Protein AF-A0A6J1PDB1-F1 (afdb_monomer_lite)

InterPro domains:
  IPR037191 VPS9 domain superfamily [G3DSA:1.20.1050.80] (42-110)
  IPR037191 VPS9 domain superfamily [SSF109993] (5-105)
  IPR045046 Vacuolar protein sorting-associated protein 9-like [PTHR23101] (10-105)

Foldseek 3Di:
DCPDPVCVPPDPVRVVVVVVVVQVVVLVPCLCVPPPDDPCNCPVVVVVVVVVVVVVVCVVPDDPPDPVVVDDPVPNVCPPVVVLVVLQVCLVVDRGPVSSVPSVPPDPPPCPPVCVVVVPPPPPPPDDDDDDDDDDDDDDD

Radius of gyration: 22.91 Å; chains: 1; bounding box: 47×56×61 Å

Sequence (141 aa):
MDNDPIWQSASANQLDLARVVVERTVMARVYHNALYLNLNEDGDVYRDQLFHGHINKLAKVVTSNHRDLRISKVYHYECPWSWAQAELAVISAYKTPRDKLQCVLLRDYHHESLFHGFGKRHTCCRQSDSRAGLQVCHNQD

Secondary structure (DSSP, 8-state):
-TT-GGGTT--HHHHHHHHHHHHHHHHHHHHHHHHTSSSSHHHHHHHHHHHHHHHHHHHTT--TT-GGG---GGGGGGTT-HHHHHHHHTTTT--SHHHHHHHHS--TTSTHHHHHHH-TT-GGG-S---S----------

Structure (mmCIF, N/CA/C/O backbone):
data_AF-A0A6J1PDB1-F1
#
_entry.id   AF-A0A6J1PDB1-F1
#
loop_
_atom_site.group_PDB
_atom_site.id
_atom_site.type_symbol
_atom_site.label_atom_id
_atom_site.label_alt_id
_atom_site.label_comp_id
_atom_site.label_asym_id
_atom_site.label_entity_id
_atom_site.label_seq_id
_atom_site.pdbx_PDB_ins_code
_atom_site.Cartn_x
_atom_site.Cartn_y
_atom_site.Cartn_z
_atom_site.occupancy
_atom_site.B_iso_or_equiv
_atom_site.auth_seq_id
_atom_site.auth_comp_id
_atom_site.auth_asym_id
_atom_site.auth_atom_id
_atom_site.pdbx_PDB_model_num
ATOM 1 N N . MET A 1 1 ? 8.416 -2.178 -23.622 1.00 64.88 1 MET A N 1
ATOM 2 C CA . MET A 1 1 ? 8.682 -3.630 -23.592 1.00 64.88 1 MET A CA 1
ATOM 3 C C . MET A 1 1 ? 7.979 -4.307 -24.756 1.00 64.88 1 MET A C 1
ATOM 5 O O . MET A 1 1 ? 8.664 -4.944 -25.529 1.00 64.88 1 MET A O 1
ATOM 9 N N . ASP A 1 2 ? 6.684 -4.069 -24.981 1.00 68.81 2 ASP A N 1
ATOM 10 C CA . ASP A 1 2 ? 5.915 -4.800 -26.011 1.00 68.81 2 ASP A CA 1
ATOM 11 C C . ASP A 1 2 ? 6.269 -4.449 -27.478 1.00 68.81 2 ASP A C 1
ATOM 13 O O . ASP A 1 2 ? 6.042 -5.248 -28.379 1.00 68.81 2 ASP A O 1
ATOM 17 N N . ASN A 1 3 ? 6.888 -3.286 -27.721 1.00 76.75 3 ASN A N 1
ATOM 18 C CA . ASN A 1 3 ? 7.335 -2.846 -29.055 1.00 76.75 3 ASN A CA 1
ATOM 19 C C . ASN A 1 3 ? 8.836 -3.073 -29.319 1.00 76.75 3 ASN A C 1
ATOM 21 O O . ASN A 1 3 ? 9.336 -2.689 -30.372 1.00 76.75 3 ASN A O 1
ATOM 25 N N . ASP A 1 4 ? 9.576 -3.631 -28.359 1.00 82.25 4 ASP A N 1
ATOM 26 C CA . ASP A 1 4 ? 11.029 -3.790 -28.467 1.00 82.25 4 ASP A CA 1
ATOM 27 C C . ASP A 1 4 ? 11.362 -5.192 -29.015 1.00 82.25 4 ASP A C 1
ATOM 29 O O . ASP A 1 4 ? 10.904 -6.182 -28.433 1.00 82.25 4 ASP A O 1
ATOM 33 N N . PRO A 1 5 ? 12.143 -5.309 -30.110 1.00 84.56 5 PRO A N 1
ATOM 34 C CA . PRO A 1 5 ? 12.514 -6.592 -30.708 1.00 84.56 5 PRO A CA 1
ATOM 35 C C . PRO A 1 5 ? 13.162 -7.577 -29.727 1.00 84.56 5 PRO A C 1
ATOM 37 O O . PRO A 1 5 ? 12.985 -8.784 -29.873 1.00 84.56 5 PRO A O 1
ATOM 40 N N . ILE A 1 6 ? 13.876 -7.079 -28.711 1.00 85.50 6 ILE A N 1
ATOM 41 C CA . ILE A 1 6 ? 14.582 -7.900 -27.714 1.00 85.50 6 ILE A CA 1
ATOM 42 C C . ILE A 1 6 ? 13.593 -8.664 -26.818 1.00 85.50 6 ILE A C 1
ATOM 44 O O . ILE A 1 6 ? 13.902 -9.748 -26.327 1.00 85.50 6 ILE A O 1
ATOM 48 N N . TRP A 1 7 ? 12.387 -8.126 -26.622 1.00 84.00 7 TRP A N 1
ATOM 49 C CA . TRP A 1 7 ? 11.387 -8.674 -25.703 1.00 84.00 7 TRP A CA 1
ATOM 50 C C . TRP A 1 7 ? 10.301 -9.510 -26.397 1.00 84.00 7 TRP A C 1
ATOM 52 O O . TRP A 1 7 ? 9.476 -10.105 -25.709 1.00 84.00 7 TRP A O 1
ATOM 62 N N . GLN A 1 8 ? 10.321 -9.620 -27.732 1.00 82.62 8 GLN A N 1
ATOM 63 C CA . GLN A 1 8 ? 9.312 -10.363 -28.511 1.00 82.62 8 GLN A CA 1
ATOM 64 C C . GLN A 1 8 ? 9.293 -11.871 -28.221 1.00 82.62 8 GLN A C 1
ATOM 66 O O . GLN A 1 8 ? 8.259 -12.517 -28.365 1.00 82.62 8 GLN A O 1
ATOM 71 N N . SER A 1 9 ? 10.421 -12.447 -27.797 1.00 85.69 9 SER A N 1
ATOM 72 C CA . SER A 1 9 ? 10.525 -13.869 -27.443 1.00 85.69 9 SER A CA 1
ATOM 73 C C . SER A 1 9 ? 10.352 -14.143 -25.946 1.00 85.69 9 SER A C 1
ATOM 75 O O . SER A 1 9 ? 10.501 -15.287 -25.515 1.00 85.69 9 SER A O 1
ATOM 77 N N . ALA A 1 10 ? 10.103 -13.116 -25.129 1.00 86.44 10 ALA A N 1
ATOM 78 C CA . ALA A 1 10 ? 9.968 -13.277 -23.689 1.00 86.44 10 ALA A CA 1
ATOM 79 C C . ALA A 1 10 ? 8.571 -13.801 -23.325 1.00 86.44 10 ALA A C 1
ATOM 81 O O . ALA A 1 10 ? 7.551 -13.318 -23.813 1.00 86.44 10 ALA A O 1
ATOM 82 N N . SER A 1 11 ? 8.514 -14.774 -22.417 1.00 90.19 11 SER A N 1
ATOM 83 C CA . SER A 1 11 ? 7.247 -15.247 -21.853 1.00 90.19 11 SER A CA 1
ATOM 84 C C . SER A 1 11 ? 6.589 -14.184 -20.967 1.00 90.19 11 SER A C 1
ATOM 86 O O . SER A 1 11 ? 7.260 -13.318 -20.399 1.00 90.19 11 SER A O 1
ATOM 88 N N . ALA A 1 12 ? 5.274 -14.298 -20.760 1.00 89.31 12 ALA A N 1
ATOM 89 C CA . ALA A 1 12 ? 4.527 -13.403 -19.870 1.00 89.31 12 ALA A CA 1
ATOM 90 C C . ALA A 1 12 ? 5.124 -13.336 -18.449 1.00 89.31 12 ALA A C 1
ATOM 92 O O . ALA A 1 12 ? 5.221 -12.257 -17.868 1.00 89.31 12 ALA A O 1
ATOM 93 N N . ASN A 1 13 ? 5.606 -14.468 -17.923 1.00 89.88 13 ASN A N 1
ATOM 94 C CA . ASN A 1 13 ? 6.259 -14.525 -16.612 1.00 89.88 13 ASN A CA 1
ATOM 95 C C . ASN A 1 13 ? 7.585 -13.751 -16.598 1.00 89.88 13 ASN A C 1
ATOM 97 O O . ASN A 1 13 ? 7.873 -13.034 -15.644 1.00 89.88 13 ASN A O 1
ATOM 101 N N . GLN A 1 14 ? 8.390 -13.860 -17.659 1.00 89.06 14 GLN A N 1
ATOM 102 C CA . GLN A 1 14 ? 9.640 -13.104 -17.779 1.00 89.06 14 GLN A CA 1
ATOM 103 C C . GLN A 1 14 ? 9.382 -11.599 -17.903 1.00 89.06 14 GLN A C 1
ATOM 105 O O . GLN A 1 14 ? 10.130 -10.808 -17.331 1.00 89.06 14 GLN A O 1
ATOM 110 N N . LEU A 1 15 ? 8.312 -11.202 -18.595 1.00 90.62 15 LEU A N 1
ATOM 111 C CA . LEU A 1 15 ? 7.902 -9.802 -18.699 1.00 90.62 15 LEU A CA 1
ATOM 112 C C . LEU A 1 15 ? 7.422 -9.238 -17.355 1.00 90.62 15 LEU A C 1
ATOM 114 O O . LEU A 1 15 ? 7.788 -8.112 -17.017 1.00 90.62 15 LEU A O 1
ATOM 118 N N . ASP A 1 16 ? 6.653 -9.992 -16.562 1.00 90.56 16 ASP A N 1
ATOM 119 C CA . ASP A 1 16 ? 6.254 -9.542 -15.218 1.00 90.56 16 ASP A CA 1
ATOM 120 C C . ASP A 1 16 ? 7.468 -9.428 -14.285 1.00 90.56 16 ASP A C 1
ATOM 122 O O . ASP A 1 16 ? 7.647 -8.394 -13.640 1.00 90.56 16 ASP A O 1
ATOM 126 N N . LEU A 1 17 ? 8.377 -10.412 -14.297 1.00 90.19 17 LEU A N 1
ATOM 127 C CA . LEU A 1 17 ? 9.634 -10.335 -13.543 1.00 90.19 17 LEU A CA 1
ATOM 128 C C . LEU A 1 17 ? 10.465 -9.111 -13.946 1.00 90.19 17 LEU A C 1
ATOM 130 O O . LEU A 1 17 ? 10.958 -8.389 -13.079 1.00 90.19 17 LEU A O 1
ATOM 134 N N . ALA A 1 18 ? 10.582 -8.834 -15.247 1.00 91.75 18 ALA A N 1
ATOM 135 C CA . ALA A 1 18 ? 11.285 -7.655 -15.739 1.00 91.75 18 ALA A CA 1
ATOM 136 C C . ALA A 1 18 ? 10.630 -6.357 -15.240 1.00 91.75 18 ALA A C 1
ATOM 138 O O . ALA A 1 18 ? 11.335 -5.456 -14.784 1.00 91.75 18 ALA A O 1
ATOM 139 N N . ARG A 1 19 ? 9.293 -6.265 -15.252 1.00 91.00 19 ARG A N 1
ATOM 140 C CA . ARG A 1 19 ? 8.562 -5.106 -14.710 1.00 91.00 19 ARG A CA 1
ATOM 141 C C . ARG A 1 19 ? 8.802 -4.934 -13.210 1.00 91.00 19 ARG A C 1
ATOM 143 O O . ARG A 1 19 ? 9.074 -3.816 -12.783 1.00 91.00 19 ARG A O 1
ATOM 150 N N . VAL A 1 20 ? 8.773 -6.017 -12.431 1.00 91.62 20 VAL A N 1
ATOM 151 C CA . VAL A 1 20 ? 9.058 -5.988 -10.983 1.00 91.62 20 VAL A CA 1
ATOM 152 C C . VAL A 1 20 ? 10.480 -5.502 -10.706 1.00 91.62 20 VAL A C 1
ATOM 154 O O . VAL A 1 20 ? 10.692 -4.683 -9.811 1.00 91.62 20 VAL A O 1
ATOM 157 N N . VAL A 1 21 ? 11.465 -5.975 -11.472 1.00 93.19 21 VAL A N 1
ATOM 158 C CA . VAL A 1 21 ? 12.862 -5.543 -11.321 1.00 93.19 21 VAL A CA 1
ATOM 159 C C . VAL A 1 21 ? 13.015 -4.067 -11.676 1.00 93.19 21 VAL A C 1
ATOM 161 O O . VAL A 1 21 ? 13.600 -3.322 -10.892 1.00 93.19 21 VAL A O 1
ATOM 164 N N . VAL A 1 22 ? 12.446 -3.622 -12.800 1.00 93.62 22 VAL A N 1
ATOM 165 C CA . VAL A 1 22 ? 12.474 -2.208 -13.204 1.00 93.62 22 VAL A CA 1
ATOM 166 C C . VAL A 1 22 ? 11.829 -1.327 -12.137 1.00 93.62 22 VAL A C 1
ATOM 168 O O . VAL A 1 22 ? 12.430 -0.334 -11.732 1.00 93.62 22 VAL A O 1
ATOM 171 N N . GLU A 1 23 ? 10.656 -1.709 -11.629 1.00 93.06 23 GLU A N 1
ATOM 172 C CA . GLU A 1 23 ? 9.974 -0.994 -10.547 1.00 93.06 23 GLU A CA 1
ATOM 173 C C . GLU A 1 23 ? 10.875 -0.882 -9.310 1.00 93.06 23 GLU A C 1
ATOM 175 O O . GLU A 1 23 ? 11.106 0.220 -8.817 1.00 93.06 23 GLU A O 1
ATOM 180 N N . ARG A 1 24 ? 11.460 -1.996 -8.850 1.00 93.38 24 ARG A N 1
ATOM 181 C CA . ARG A 1 24 ? 12.389 -2.019 -7.708 1.00 93.38 24 ARG A CA 1
ATOM 182 C C . ARG A 1 24 ? 13.594 -1.113 -7.923 1.00 93.38 24 ARG A C 1
ATOM 184 O O . ARG A 1 24 ? 13.954 -0.359 -7.023 1.00 93.38 24 ARG A O 1
ATOM 191 N N . THR A 1 25 ? 14.213 -1.168 -9.100 1.00 93.88 25 THR A N 1
ATOM 192 C CA . THR A 1 25 ? 15.399 -0.366 -9.419 1.00 93.88 25 THR A CA 1
ATOM 193 C C . THR A 1 25 ? 15.077 1.124 -9.497 1.00 93.88 25 THR A C 1
ATOM 195 O O . THR A 1 25 ? 15.831 1.934 -8.956 1.00 93.88 25 THR A O 1
ATOM 198 N N . VAL A 1 26 ? 13.965 1.497 -10.137 1.00 93.44 26 VAL A N 1
ATOM 199 C CA . VAL A 1 26 ? 13.528 2.895 -10.228 1.00 93.44 26 VAL A CA 1
ATOM 200 C C . VAL A 1 26 ? 13.174 3.412 -8.841 1.00 93.44 26 VAL A C 1
ATOM 202 O O . VAL A 1 26 ? 13.744 4.412 -8.403 1.00 93.44 26 VAL A O 1
ATOM 205 N N . MET A 1 27 ? 12.316 2.697 -8.110 1.00 91.56 27 MET A N 1
ATOM 206 C CA . MET A 1 27 ? 11.892 3.088 -6.766 1.00 91.56 27 MET A CA 1
ATOM 207 C C . MET A 1 27 ? 13.069 3.197 -5.805 1.00 91.56 27 MET A C 1
ATOM 209 O O . MET A 1 27 ? 13.132 4.167 -5.063 1.00 91.56 27 MET A O 1
ATOM 213 N N . ALA A 1 28 ? 14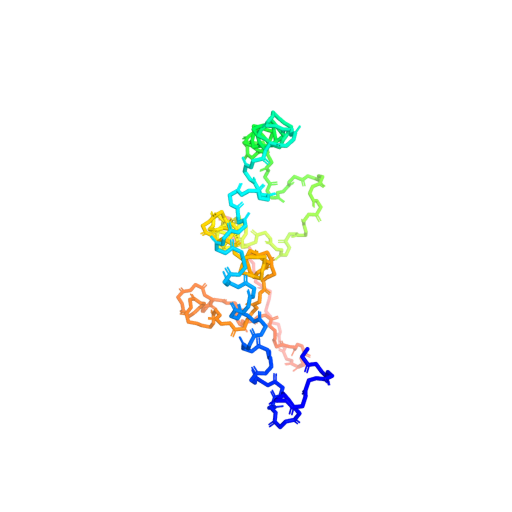.056 2.299 -5.857 1.00 88.00 28 ALA A N 1
ATOM 214 C CA . ALA A 1 28 ? 15.250 2.403 -5.015 1.00 88.00 28 ALA A CA 1
ATOM 215 C C . ALA A 1 28 ? 15.990 3.746 -5.164 1.00 88.00 28 ALA A C 1
ATOM 217 O O . ALA A 1 28 ? 16.602 4.206 -4.202 1.00 88.00 28 ALA A O 1
ATOM 218 N N . ARG A 1 29 ? 15.916 4.381 -6.341 1.00 89.88 29 ARG A N 1
ATOM 219 C CA . ARG A 1 29 ? 16.547 5.679 -6.618 1.00 89.88 29 ARG A CA 1
ATOM 220 C C . ARG A 1 29 ? 15.623 6.857 -6.333 1.00 89.88 29 ARG A C 1
ATOM 222 O O . ARG A 1 29 ? 16.080 7.860 -5.799 1.00 89.88 29 ARG A O 1
ATOM 229 N N . VAL A 1 30 ? 14.342 6.750 -6.691 1.00 89.12 30 VAL A N 1
ATOM 230 C CA . VAL A 1 30 ? 13.405 7.882 -6.596 1.00 89.12 30 VAL A CA 1
ATOM 231 C C . VAL A 1 30 ? 12.683 7.969 -5.259 1.00 89.12 30 VAL A C 1
ATOM 233 O O . VAL A 1 30 ? 12.125 9.017 -4.976 1.00 89.12 30 VAL A O 1
ATOM 236 N N . TYR A 1 31 ? 12.690 6.919 -4.427 1.00 85.19 31 TYR A N 1
ATOM 237 C CA . TYR A 1 31 ? 11.870 6.841 -3.210 1.00 85.19 31 TYR A CA 1
ATOM 238 C C . TYR A 1 31 ? 12.020 8.071 -2.315 1.00 85.19 31 TYR A C 1
ATOM 240 O O . TYR A 1 31 ? 11.028 8.684 -1.941 1.00 85.19 31 TYR A O 1
ATOM 248 N N . HIS A 1 32 ? 13.258 8.460 -2.008 1.00 79.75 32 HIS A N 1
ATOM 249 C CA . HIS A 1 32 ? 13.506 9.617 -1.153 1.00 79.75 32 HIS A CA 1
ATOM 250 C C . HIS A 1 32 ? 13.032 10.912 -1.821 1.00 79.75 32 HIS A C 1
ATOM 252 O O . HIS A 1 32 ? 12.377 11.726 -1.194 1.00 79.75 32 HIS A O 1
ATOM 258 N N . ASN A 1 33 ? 13.254 11.065 -3.123 1.00 78.56 33 ASN A N 1
ATOM 259 C CA . ASN A 1 33 ? 12.917 12.305 -3.816 1.00 78.56 33 ASN A CA 1
ATOM 260 C C . ASN A 1 33 ? 11.415 12.443 -4.104 1.00 78.56 33 ASN A C 1
ATOM 262 O O . ASN A 1 33 ? 10.896 13.547 -4.115 1.00 78.56 33 ASN A O 1
ATOM 266 N N . ALA A 1 34 ? 10.718 11.334 -4.349 1.00 77.50 34 ALA A N 1
ATOM 267 C CA . ALA A 1 34 ? 9.308 11.322 -4.729 1.00 77.50 34 ALA A CA 1
ATOM 268 C C . ALA A 1 34 ? 8.360 11.212 -3.528 1.00 77.50 34 ALA A C 1
ATOM 270 O O . ALA A 1 34 ? 7.220 11.653 -3.621 1.00 77.50 34 ALA A O 1
ATOM 271 N N . LEU A 1 35 ? 8.809 10.601 -2.426 1.00 75.12 35 LEU A N 1
ATOM 272 C CA . LEU A 1 35 ? 7.992 10.397 -1.224 1.00 75.12 35 LEU A CA 1
ATOM 273 C C . LEU A 1 35 ? 8.501 11.170 -0.004 1.00 75.12 35 LEU A C 1
ATOM 275 O O . LEU A 1 35 ? 7.800 11.207 0.999 1.00 75.12 35 LEU A O 1
ATOM 279 N N . TYR A 1 36 ? 9.708 11.744 -0.055 1.00 61.97 36 TYR A N 1
ATOM 280 C CA . TYR A 1 36 ? 10.324 12.405 1.100 1.00 61.97 36 TYR A CA 1
ATOM 281 C C . TYR A 1 36 ? 10.952 13.783 0.798 1.00 61.97 36 TYR A C 1
ATOM 283 O O . TYR A 1 36 ? 11.283 14.484 1.743 1.00 61.97 36 TYR A O 1
ATOM 291 N N . LEU A 1 37 ? 11.076 14.238 -0.462 1.00 53.66 37 LEU A N 1
ATOM 292 C CA . LEU A 1 37 ? 11.599 15.583 -0.773 1.00 53.66 37 LEU A CA 1
ATOM 293 C C . LEU A 1 37 ? 10.568 16.494 -1.467 1.00 53.66 37 LEU A C 1
ATOM 295 O O . LEU A 1 37 ? 10.340 16.432 -2.669 1.00 53.66 37 LEU A O 1
ATOM 299 N N . ASN A 1 38 ? 9.997 17.393 -0.669 1.00 50.62 38 ASN A N 1
ATOM 300 C CA . ASN A 1 38 ? 9.915 18.848 -0.862 1.00 50.62 38 ASN A CA 1
ATOM 301 C C . ASN A 1 38 ? 9.640 19.441 -2.248 1.00 50.62 38 ASN A C 1
ATOM 303 O O . ASN A 1 38 ? 10.518 20.009 -2.896 1.00 50.62 38 ASN A O 1
ATOM 307 N N . LEU A 1 39 ? 8.345 19.542 -2.550 1.00 51.72 39 LEU A N 1
ATOM 308 C CA . LEU A 1 39 ? 7.721 20.858 -2.765 1.00 51.72 39 LEU A CA 1
ATOM 309 C C . LEU A 1 39 ? 6.755 21.268 -1.625 1.00 51.72 39 LEU A C 1
ATOM 311 O O . LEU A 1 39 ? 6.371 22.428 -1.581 1.00 51.72 39 LEU A O 1
ATOM 315 N N . ASN A 1 40 ? 6.407 20.358 -0.694 1.00 55.66 40 ASN A N 1
ATOM 316 C CA . ASN A 1 40 ? 5.467 20.570 0.424 1.00 55.66 40 ASN A CA 1
ATOM 317 C C . ASN A 1 40 ? 5.883 19.766 1.686 1.00 55.66 40 ASN A C 1
ATOM 319 O O . ASN A 1 40 ? 5.108 18.927 2.144 1.00 55.66 40 ASN A O 1
ATOM 323 N N . GLU A 1 41 ? 7.097 19.973 2.217 1.00 56.78 41 GLU A N 1
ATOM 324 C CA . GLU A 1 41 ? 7.666 19.229 3.375 1.00 56.78 41 GLU A CA 1
ATOM 325 C C . GLU A 1 41 ? 6.686 19.049 4.539 1.00 56.78 41 GLU A C 1
ATOM 327 O O . GLU A 1 41 ? 6.597 17.988 5.153 1.00 56.78 41 GLU A O 1
ATOM 332 N N . ASP A 1 42 ? 5.890 20.082 4.793 1.00 66.19 42 ASP A N 1
ATOM 333 C CA . ASP A 1 42 ? 4.980 20.118 5.927 1.00 66.19 42 ASP A CA 1
ATOM 334 C C . ASP A 1 42 ? 3.673 19.364 5.665 1.00 66.19 42 ASP A C 1
ATOM 336 O O . ASP A 1 42 ? 3.033 18.891 6.599 1.00 66.19 42 ASP A O 1
ATOM 340 N N . GLY A 1 43 ? 3.246 19.235 4.407 1.00 77.50 43 GLY A N 1
ATOM 341 C CA . GLY A 1 43 ? 1.884 18.817 4.072 1.00 77.50 43 GLY A CA 1
ATOM 342 C C . GLY A 1 43 ? 1.600 17.350 4.383 1.00 77.50 43 GLY A C 1
ATOM 343 O O . GLY A 1 43 ? 0.609 17.033 5.045 1.00 77.50 43 GLY A O 1
ATOM 344 N N . ASP A 1 44 ? 2.460 16.450 3.910 1.00 82.56 44 ASP A N 1
ATOM 345 C CA . ASP A 1 44 ? 2.264 15.008 4.098 1.00 82.56 44 ASP A CA 1
ATOM 346 C C . ASP A 1 44 ? 2.666 14.568 5.505 1.00 82.56 44 ASP A C 1
ATOM 348 O O . ASP A 1 44 ? 1.920 13.834 6.150 1.00 82.56 44 ASP A O 1
ATOM 352 N N . VAL A 1 45 ? 3.756 15.120 6.047 1.00 83.81 45 VAL A N 1
ATOM 353 C CA . VAL A 1 45 ? 4.180 14.853 7.428 1.00 83.81 45 VAL A CA 1
ATOM 354 C C . VAL A 1 45 ? 3.110 15.298 8.429 1.00 83.81 45 VAL A C 1
ATOM 356 O O . VAL A 1 45 ? 2.741 14.527 9.317 1.00 83.81 45 VAL A O 1
ATOM 359 N N . TYR A 1 46 ? 2.563 16.511 8.287 1.00 87.69 46 TYR A N 1
ATOM 360 C CA . TYR A 1 46 ? 1.504 17.001 9.174 1.00 87.69 46 TYR A CA 1
ATOM 361 C C . TYR A 1 46 ? 0.225 16.171 9.051 1.00 87.69 46 TYR A C 1
ATOM 363 O O . TYR A 1 46 ? -0.409 15.841 10.056 1.00 87.69 46 TYR A O 1
ATOM 371 N N . ARG A 1 47 ? -0.149 15.796 7.823 1.00 87.75 47 ARG A N 1
ATOM 372 C CA . ARG A 1 47 ? -1.321 14.955 7.563 1.00 87.75 47 ARG A CA 1
ATOM 373 C C . ARG A 1 47 ? -1.188 13.590 8.227 1.00 87.75 47 ARG A C 1
ATOM 375 O O . ARG A 1 47 ? -2.132 13.161 8.890 1.00 87.75 47 ARG A O 1
ATOM 382 N N . ASP A 1 48 ? -0.031 12.949 8.101 1.00 89.50 48 ASP A N 1
ATOM 383 C CA . ASP A 1 48 ? 0.240 11.647 8.708 1.00 89.50 48 ASP A CA 1
ATOM 384 C C . ASP A 1 48 ? 0.219 11.730 10.237 1.00 89.50 48 ASP A C 1
ATOM 386 O O . ASP A 1 48 ? -0.392 10.887 10.895 1.00 89.50 48 ASP A O 1
ATOM 390 N N . GLN A 1 49 ? 0.803 12.782 10.819 1.00 91.56 49 GLN A N 1
ATOM 391 C CA . GLN A 1 49 ? 0.767 13.013 12.266 1.00 91.56 49 GLN A CA 1
ATOM 392 C C . GLN A 1 49 ? -0.658 13.245 12.784 1.00 91.56 49 GLN A C 1
ATOM 394 O O . GLN A 1 49 ? -1.060 12.646 13.788 1.00 91.56 49 GLN A O 1
ATOM 399 N N . LEU A 1 50 ? -1.441 14.085 12.099 1.00 95.06 50 LEU A N 1
ATOM 400 C CA . LEU A 1 50 ? -2.831 14.364 12.457 1.00 95.06 50 LEU A CA 1
ATOM 401 C C . LEU A 1 50 ? -3.684 13.097 12.357 1.00 95.06 50 LEU A C 1
ATOM 403 O O . LEU A 1 50 ? -4.423 12.768 13.289 1.00 95.06 50 LEU A O 1
ATOM 407 N N . PHE A 1 51 ? -3.551 12.364 11.251 1.00 93.81 51 PHE A N 1
ATOM 408 C CA . PHE A 1 51 ? -4.259 11.112 11.021 1.00 93.81 51 PHE A CA 1
ATOM 409 C C . PHE A 1 51 ? -3.900 10.066 12.080 1.00 93.81 51 PHE A C 1
ATOM 411 O O . PHE A 1 51 ? -4.794 9.509 12.718 1.00 93.81 51 PHE A O 1
ATOM 418 N N . HIS A 1 52 ? -2.608 9.860 12.348 1.00 93.75 52 HIS A N 1
ATOM 419 C CA . HIS A 1 52 ? -2.136 8.944 13.384 1.00 93.75 52 HIS A CA 1
ATOM 420 C C . HIS A 1 52 ? -2.689 9.321 14.768 1.00 93.75 52 HIS A C 1
ATOM 422 O O . HIS A 1 52 ? -3.196 8.469 15.501 1.00 93.75 52 HIS A O 1
ATOM 428 N N . GLY A 1 53 ? -2.677 10.612 15.110 1.00 96.25 53 GLY A N 1
ATOM 429 C CA . GLY A 1 53 ? -3.256 11.121 16.351 1.00 96.25 53 GLY A CA 1
ATOM 430 C C . GLY A 1 53 ? -4.765 10.876 16.460 1.00 96.25 53 GLY A C 1
ATOM 431 O O . GLY A 1 53 ? -5.250 10.486 17.525 1.00 96.25 53 GLY A O 1
ATOM 432 N N . HIS A 1 54 ? -5.517 11.073 15.375 1.00 96.44 54 HIS A N 1
ATOM 433 C CA . HIS A 1 54 ? -6.958 10.812 15.329 1.00 96.44 54 HIS A CA 1
ATOM 434 C C . HIS A 1 54 ? -7.282 9.323 15.474 1.00 96.44 54 HIS A C 1
ATOM 436 O O . HIS A 1 54 ? -8.113 8.964 16.310 1.00 96.44 54 HIS A O 1
ATOM 442 N N . ILE A 1 55 ? -6.592 8.455 14.731 1.00 93.81 55 ILE A N 1
ATOM 443 C CA . ILE A 1 55 ? -6.782 7.004 14.813 1.00 93.81 55 ILE A CA 1
ATOM 444 C C . ILE A 1 55 ? -6.448 6.486 16.216 1.00 93.81 55 ILE A C 1
ATOM 446 O O . ILE A 1 55 ? -7.235 5.729 16.775 1.00 93.81 55 ILE A O 1
ATOM 450 N N . ASN A 1 56 ? -5.369 6.956 16.849 1.00 93.81 56 ASN A N 1
ATOM 451 C CA . ASN A 1 56 ? -5.019 6.551 18.216 1.00 93.81 56 ASN A CA 1
ATOM 452 C C . ASN A 1 56 ? -6.059 6.973 19.264 1.00 93.81 56 ASN A C 1
ATOM 454 O O . ASN A 1 56 ? -6.259 6.273 20.257 1.00 93.81 56 ASN A O 1
ATOM 458 N N . LYS A 1 57 ? -6.717 8.125 19.080 1.00 94.88 57 LYS A N 1
ATOM 459 C CA . LYS A 1 57 ? -7.824 8.550 19.952 1.00 94.88 57 LYS A CA 1
ATOM 460 C C . LYS A 1 57 ? -9.051 7.664 19.740 1.00 94.88 57 LYS A C 1
ATOM 462 O O . LYS A 1 57 ? -9.635 7.210 20.720 1.00 94.88 57 LYS A O 1
ATOM 467 N N . LEU A 1 58 ? -9.400 7.382 18.483 1.00 92.19 58 LEU A N 1
ATOM 468 C CA . LEU A 1 58 ? -10.523 6.509 18.134 1.00 92.19 58 LEU A CA 1
ATOM 469 C C . LEU A 1 58 ? -10.307 5.072 18.615 1.00 92.19 58 LEU A C 1
ATOM 471 O O . LEU A 1 58 ? -11.224 4.493 19.184 1.00 92.19 58 LEU A O 1
ATOM 475 N N . ALA A 1 59 ? -9.098 4.524 18.489 1.00 89.38 59 ALA A N 1
ATOM 476 C CA . ALA A 1 59 ? -8.764 3.160 18.907 1.00 89.38 59 ALA A CA 1
ATOM 477 C C . ALA A 1 59 ? -9.019 2.890 20.404 1.00 89.38 59 ALA A C 1
ATOM 479 O O . ALA A 1 59 ? -9.215 1.744 20.794 1.00 89.38 59 ALA A O 1
ATOM 480 N N . LYS A 1 60 ? -9.051 3.932 21.249 1.00 89.25 60 LYS A N 1
ATOM 481 C CA . LYS A 1 60 ? -9.365 3.812 22.685 1.00 89.25 60 LYS A CA 1
ATOM 482 C C . LYS A 1 60 ? -10.864 3.705 22.981 1.00 89.25 60 LYS A C 1
ATOM 484 O O . LYS A 1 60 ? -11.229 3.264 24.064 1.00 89.25 60 LYS A O 1
ATOM 489 N N . VAL A 1 61 ? -11.719 4.155 22.062 1.00 88.44 61 VAL A N 1
ATOM 490 C CA . VAL A 1 61 ? -13.178 4.277 22.260 1.00 88.44 61 VAL A CA 1
ATOM 491 C C . VAL A 1 61 ? -13.947 3.304 21.366 1.00 88.44 61 VAL A C 1
ATOM 493 O O . VAL A 1 61 ? -14.994 2.782 21.747 1.00 88.44 61 VAL A O 1
ATOM 496 N N . VAL A 1 62 ? -13.429 3.050 20.167 1.00 87.62 62 VAL A N 1
ATOM 497 C CA . VAL A 1 62 ? -14.049 2.196 19.161 1.00 87.62 62 VAL A CA 1
ATOM 498 C C . VAL A 1 62 ? -13.814 0.730 19.519 1.00 87.62 62 VAL A C 1
ATOM 500 O O . VAL A 1 62 ? -12.693 0.232 19.489 1.00 87.62 62 VAL A O 1
ATOM 503 N N . THR A 1 63 ? -14.902 0.027 19.821 1.00 83.38 63 THR A N 1
ATOM 504 C CA . THR A 1 63 ? -14.935 -1.433 19.977 1.00 83.38 63 THR A CA 1
ATOM 505 C C . THR A 1 63 ? -15.608 -2.069 18.760 1.00 83.38 63 THR A C 1
ATOM 507 O O . THR A 1 63 ? -16.354 -1.402 18.043 1.00 83.38 63 THR A O 1
ATOM 510 N N . SER A 1 64 ? -15.406 -3.365 18.514 1.00 80.69 64 SER A N 1
ATOM 511 C CA . SER A 1 64 ? -16.049 -4.083 17.393 1.00 80.69 64 SER A CA 1
ATOM 512 C C . SER A 1 64 ? -17.575 -4.056 17.412 1.00 80.69 64 SER A C 1
ATOM 514 O O . SER A 1 64 ? -18.207 -4.218 16.370 1.00 80.69 64 SER A O 1
ATOM 516 N N . ASN A 1 65 ? -18.171 -3.816 18.581 1.00 80.12 65 ASN A N 1
ATOM 517 C CA . ASN A 1 65 ? -19.612 -3.693 18.766 1.00 80.12 65 ASN A CA 1
ATOM 518 C C . ASN A 1 65 ? -20.120 -2.240 18.631 1.00 80.12 65 ASN A C 1
ATOM 520 O O . ASN A 1 65 ? -21.275 -1.948 18.941 1.00 80.12 65 ASN A O 1
ATOM 524 N N . HIS A 1 66 ? -19.274 -1.305 18.189 1.00 84.69 66 HIS A N 1
ATOM 525 C CA . HIS A 1 66 ? -19.675 0.081 17.980 1.00 84.69 66 HIS A CA 1
ATOM 526 C C . HIS A 1 66 ? -20.688 0.189 16.829 1.00 84.69 66 HIS A C 1
ATOM 528 O O . HIS A 1 66 ? -20.440 -0.280 15.716 1.00 84.69 66 HIS A O 1
ATOM 534 N N . ARG A 1 67 ? -21.830 0.841 17.087 1.00 81.25 67 ARG A N 1
ATOM 535 C CA . ARG A 1 67 ? -22.973 0.913 16.156 1.00 81.25 67 ARG A CA 1
ATOM 536 C C . ARG A 1 67 ? -22.584 1.464 14.779 1.00 81.25 67 ARG A C 1
ATOM 538 O O . ARG A 1 67 ? -23.044 0.939 13.767 1.00 81.25 67 ARG A O 1
ATOM 545 N N . ASP A 1 68 ? -21.704 2.460 14.749 1.00 85.88 68 ASP A N 1
ATOM 546 C CA . ASP A 1 68 ? -21.310 3.136 13.506 1.00 85.88 68 ASP A CA 1
ATOM 547 C C . ASP A 1 68 ? -20.371 2.304 12.626 1.00 85.88 68 ASP A C 1
ATOM 549 O O . ASP A 1 68 ? -20.315 2.527 11.420 1.00 85.88 68 ASP A O 1
ATOM 553 N N . LEU A 1 69 ? -19.680 1.302 13.189 1.00 85.12 69 LEU A N 1
ATOM 554 C CA . LEU A 1 69 ? -18.839 0.402 12.395 1.00 85.12 69 LEU A CA 1
ATOM 555 C C . LEU A 1 69 ? -19.666 -0.576 11.556 1.00 85.12 69 LEU A C 1
ATOM 557 O O . LEU A 1 69 ? -19.176 -1.089 10.555 1.00 85.12 69 LEU A O 1
ATOM 561 N N . ARG A 1 70 ? -20.915 -0.849 11.965 1.00 86.31 70 ARG A N 1
ATOM 562 C CA . ARG A 1 70 ? -21.857 -1.738 11.259 1.00 86.31 70 ARG A CA 1
ATOM 563 C C . ARG A 1 70 ? -21.270 -3.117 10.911 1.00 86.31 70 ARG A C 1
ATOM 565 O O . ARG A 1 70 ? -21.672 -3.737 9.929 1.00 86.31 70 ARG A O 1
ATOM 572 N N . ILE A 1 71 ? -20.346 -3.617 11.733 1.00 85.00 71 ILE A N 1
ATOM 573 C CA . ILE A 1 71 ? -19.731 -4.935 11.557 1.00 85.00 71 ILE A CA 1
ATOM 574 C C . ILE A 1 71 ? -20.710 -5.997 12.059 1.00 85.00 71 ILE A C 1
ATOM 576 O O . ILE A 1 71 ? -21.118 -5.970 13.222 1.00 85.00 71 ILE A O 1
ATOM 580 N N . SER A 1 72 ? -21.075 -6.947 11.194 1.00 84.94 72 SER A N 1
ATOM 581 C CA . SER A 1 72 ? -21.932 -8.074 11.578 1.00 84.94 72 SER A CA 1
ATOM 582 C C . SER A 1 72 ? -21.292 -8.900 12.695 1.00 84.94 72 SER A C 1
ATOM 584 O O . SER A 1 72 ? -20.099 -9.205 12.641 1.00 84.94 72 SER A O 1
ATOM 586 N N . LYS A 1 73 ? -22.105 -9.333 13.668 1.00 83.56 73 LYS A N 1
ATOM 587 C CA . LYS A 1 73 ? -21.662 -10.163 14.802 1.00 83.56 73 LYS A CA 1
ATOM 588 C C . LYS A 1 73 ? -20.985 -11.463 14.364 1.00 83.56 73 LYS A C 1
ATOM 590 O O . LYS A 1 73 ? -20.131 -11.969 15.080 1.00 83.56 73 LYS A O 1
ATOM 595 N N . VAL A 1 74 ? -21.316 -11.963 13.169 1.00 85.50 74 VAL A N 1
ATOM 596 C CA . VAL A 1 74 ? -20.690 -13.156 12.577 1.00 85.50 74 VAL A CA 1
ATOM 597 C C . VAL A 1 74 ? -19.177 -12.988 12.412 1.00 85.50 74 VAL A C 1
ATOM 599 O O . VAL A 1 74 ? -18.474 -13.982 12.445 1.00 85.50 74 VAL A O 1
ATOM 602 N N . TYR A 1 75 ? -18.657 -11.762 12.297 1.00 82.56 75 TYR A N 1
ATOM 603 C CA . TYR A 1 75 ? -17.220 -11.496 12.150 1.00 82.56 75 TYR A CA 1
ATOM 604 C C . TYR A 1 75 ? -16.529 -11.082 13.455 1.00 82.56 75 TYR A C 1
ATOM 606 O O . TYR A 1 75 ? -15.323 -10.858 13.469 1.00 82.56 75 TYR A O 1
ATOM 614 N N . HIS A 1 76 ? -17.264 -10.967 14.567 1.00 83.69 76 HIS A N 1
ATOM 615 C CA . HIS A 1 76 ? -16.691 -10.494 15.834 1.00 83.69 76 HIS A CA 1
ATOM 616 C C . HIS A 1 76 ? -15.748 -11.516 16.478 1.00 83.69 76 HIS A C 1
ATOM 618 O O . HIS A 1 76 ? -14.907 -11.115 17.273 1.00 83.69 76 HIS A O 1
ATOM 624 N N . TYR A 1 77 ? -15.843 -12.803 16.122 1.00 82.19 77 TYR A N 1
ATOM 625 C CA . TYR A 1 77 ? -15.001 -13.857 16.705 1.00 82.19 77 TYR A CA 1
ATOM 626 C C . TYR A 1 77 ? -13.510 -13.719 16.356 1.00 82.19 77 TYR A C 1
ATOM 628 O O . TYR A 1 77 ? -12.670 -14.182 17.120 1.00 82.19 77 TYR A O 1
ATOM 636 N N . GLU A 1 78 ? -13.176 -13.069 15.236 1.00 79.62 78 GLU A N 1
ATOM 637 C CA . GLU A 1 78 ? -11.782 -12.819 14.831 1.00 79.62 78 GLU A CA 1
ATOM 638 C C . GLU A 1 78 ? -11.291 -11.423 15.212 1.00 79.62 78 GLU A C 1
ATOM 640 O O . GLU A 1 78 ? -10.114 -11.117 15.024 1.00 79.62 78 GLU A O 1
ATOM 645 N N . CYS A 1 79 ? -12.165 -10.563 15.747 1.00 81.38 79 CYS A N 1
ATOM 646 C CA . CYS A 1 79 ? -11.784 -9.229 16.197 1.00 81.38 79 CYS A CA 1
ATOM 647 C C . CYS A 1 79 ? -10.714 -9.337 17.301 1.00 81.38 79 CYS A C 1
ATOM 649 O O . CYS A 1 79 ? -10.892 -10.112 18.242 1.00 81.38 79 CYS A O 1
ATOM 651 N N . PRO A 1 80 ? -9.629 -8.540 17.251 1.00 84.75 80 PRO A N 1
ATOM 652 C CA . PRO A 1 80 ? -9.418 -7.345 16.420 1.00 84.75 80 PRO A CA 1
ATOM 653 C C . PRO A 1 80 ? -8.684 -7.579 15.086 1.00 84.75 80 PRO A C 1
ATOM 655 O O . PRO A 1 80 ? -8.132 -6.634 14.528 1.00 84.75 80 PRO A O 1
ATOM 658 N N . TRP A 1 81 ? -8.682 -8.808 14.564 1.00 86.25 81 TRP A N 1
ATOM 659 C CA . TRP A 1 81 ? -7.962 -9.229 13.355 1.00 86.25 81 TRP A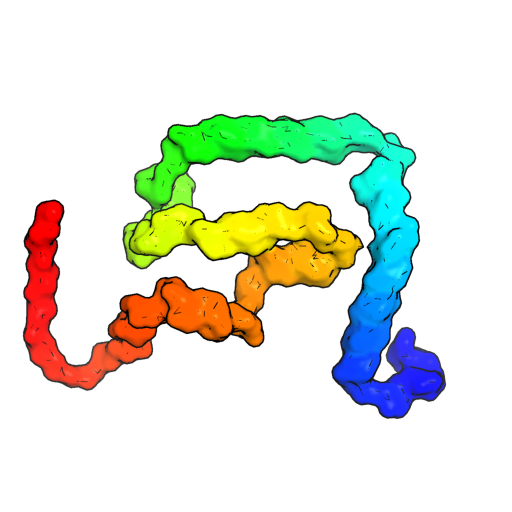 CA 1
ATOM 660 C C . TRP A 1 81 ? -6.468 -8.902 13.439 1.00 86.25 81 TRP A C 1
ATOM 662 O O . TRP A 1 81 ? -5.908 -8.226 12.579 1.00 86.25 81 TRP A O 1
ATOM 672 N N . SER A 1 82 ? -5.807 -9.398 14.489 1.00 82.69 82 SER A N 1
ATOM 673 C CA . SER A 1 82 ? -4.385 -9.137 14.772 1.00 82.69 82 SER A CA 1
ATOM 674 C C . SER A 1 82 ? -3.454 -9.431 13.590 1.00 82.69 82 SER A C 1
ATOM 676 O O . SER A 1 82 ? -2.494 -8.702 13.372 1.00 82.69 82 SER A O 1
ATOM 678 N N . TRP A 1 83 ? -3.762 -10.454 12.795 1.00 82.12 83 TRP A N 1
ATOM 679 C CA . TRP A 1 83 ? -3.053 -10.778 11.555 1.00 82.12 83 TRP A CA 1
ATOM 680 C C . TRP A 1 83 ? -3.102 -9.642 10.519 1.00 82.12 83 TRP A C 1
ATOM 682 O O . TRP A 1 83 ? -2.059 -9.189 10.058 1.00 82.12 83 TRP A O 1
ATOM 692 N N . ALA A 1 84 ? -4.290 -9.112 10.219 1.00 84.88 84 ALA A N 1
ATOM 693 C CA . ALA A 1 84 ? -4.454 -7.984 9.307 1.00 84.88 84 ALA A CA 1
ATOM 694 C C . ALA A 1 84 ? -3.758 -6.721 9.841 1.00 84.88 84 ALA A C 1
ATOM 696 O O . ALA A 1 84 ? -3.172 -5.958 9.076 1.00 84.88 84 ALA A O 1
ATOM 697 N N . GLN A 1 85 ? -3.767 -6.518 11.163 1.00 87.88 85 GLN A N 1
ATOM 698 C CA . GLN A 1 85 ? -3.022 -5.423 11.789 1.00 87.88 85 GLN A CA 1
ATOM 699 C C . GLN A 1 85 ? -1.505 -5.582 11.623 1.00 87.88 85 GLN A C 1
ATOM 701 O O . GLN A 1 85 ? -0.821 -4.595 11.362 1.00 87.88 85 GLN A O 1
ATOM 706 N N . ALA A 1 86 ? -0.978 -6.803 11.752 1.00 87.12 86 ALA A N 1
ATOM 707 C CA . ALA A 1 86 ? 0.446 -7.082 11.586 1.00 87.12 86 ALA A CA 1
ATOM 708 C C . ALA A 1 86 ? 0.922 -6.825 10.145 1.00 87.12 86 ALA A C 1
ATOM 710 O O . ALA A 1 86 ? 1.951 -6.179 9.954 1.00 87.12 86 ALA A O 1
ATOM 711 N N . GLU A 1 87 ? 0.149 -7.250 9.142 1.00 85.19 87 GLU A N 1
ATOM 712 C CA . GLU A 1 87 ? 0.453 -6.992 7.724 1.00 85.19 87 GLU A CA 1
ATOM 713 C C . GLU A 1 87 ? 0.410 -5.495 7.385 1.00 85.19 87 GLU A C 1
ATOM 715 O O . GLU A 1 87 ? 1.290 -4.965 6.705 1.00 85.19 87 GLU A O 1
ATOM 720 N N . LEU A 1 88 ? -0.569 -4.761 7.920 1.00 88.75 88 LEU A N 1
ATOM 721 C CA . LEU A 1 88 ? -0.629 -3.311 7.733 1.00 88.75 88 LEU A CA 1
ATOM 722 C C . LEU A 1 88 ? 0.515 -2.579 8.450 1.00 88.75 88 LEU A C 1
ATOM 724 O O . LEU A 1 88 ? 0.984 -1.559 7.950 1.00 88.75 88 LEU A O 1
ATOM 728 N N . ALA A 1 89 ? 1.003 -3.090 9.585 1.00 89.56 89 ALA A N 1
ATOM 729 C CA . ALA A 1 89 ? 2.092 -2.464 10.334 1.00 89.56 89 ALA A CA 1
ATOM 730 C C . ALA A 1 89 ? 3.429 -2.465 9.569 1.00 89.56 89 ALA A C 1
ATOM 732 O O . ALA A 1 89 ? 4.236 -1.551 9.746 1.00 89.56 89 ALA A O 1
ATOM 733 N N . VAL A 1 90 ? 3.663 -3.449 8.693 1.00 88.12 90 VAL A N 1
ATOM 734 C CA . VAL A 1 90 ? 4.911 -3.564 7.917 1.00 88.12 90 VAL A CA 1
ATOM 735 C C . VAL A 1 90 ? 4.909 -2.754 6.614 1.00 88.12 90 VAL A C 1
ATOM 737 O O . VAL A 1 90 ? 5.949 -2.642 5.965 1.00 88.12 90 VAL A O 1
ATOM 740 N N . ILE A 1 91 ? 3.793 -2.115 6.240 1.00 89.56 91 ILE A N 1
ATOM 741 C CA . ILE A 1 91 ? 3.659 -1.372 4.972 1.00 89.56 91 ILE A CA 1
ATOM 742 C C . ILE A 1 91 ? 4.725 -0.277 4.786 1.00 89.56 91 ILE A C 1
ATOM 744 O O . ILE A 1 91 ? 5.163 0.0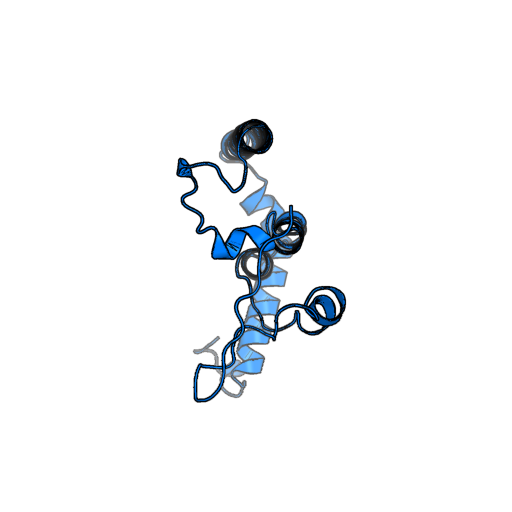16 3.669 1.00 89.56 91 ILE A O 1
ATOM 748 N N . SER A 1 92 ? 5.168 0.345 5.879 1.00 87.50 92 SER A N 1
ATOM 749 C CA . SER A 1 92 ? 6.179 1.406 5.867 1.00 87.50 92 SER A CA 1
ATOM 750 C C . SER A 1 92 ? 7.588 0.880 5.574 1.00 87.50 92 SER A C 1
ATOM 752 O O . SER A 1 92 ? 8.412 1.635 5.060 1.00 87.50 92 SER A O 1
ATOM 754 N N . ALA A 1 93 ? 7.853 -0.408 5.818 1.00 88.81 93 ALA A N 1
ATOM 755 C CA . ALA A 1 93 ? 9.143 -1.039 5.546 1.00 88.81 93 ALA A CA 1
ATOM 756 C C . ALA A 1 93 ? 9.388 -1.252 4.041 1.00 88.81 93 ALA A C 1
ATOM 758 O O . ALA A 1 93 ? 10.535 -1.252 3.585 1.00 88.81 93 ALA A O 1
ATOM 759 N N . TYR A 1 94 ? 8.321 -1.399 3.251 1.00 89.12 94 TYR A N 1
ATOM 760 C CA . TYR A 1 94 ? 8.419 -1.611 1.810 1.00 89.12 94 TYR A CA 1
ATOM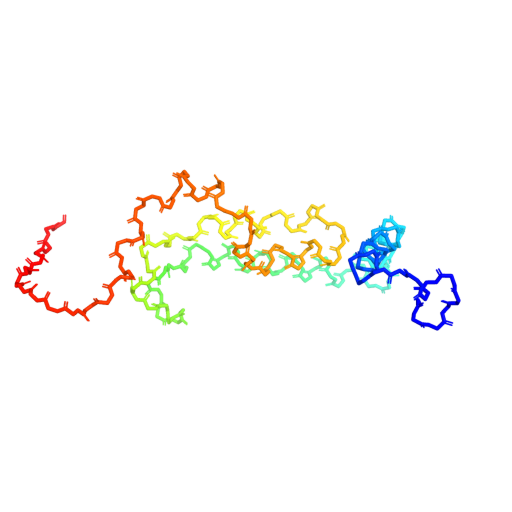 761 C C . TYR A 1 94 ? 8.565 -0.302 1.040 1.00 89.12 94 TYR A C 1
ATOM 763 O O . TYR A 1 94 ? 7.843 0.665 1.278 1.00 89.12 94 TYR A O 1
ATOM 771 N N . LYS A 1 95 ? 9.475 -0.290 0.061 1.00 87.56 95 LYS A N 1
ATOM 772 C CA . LYS A 1 95 ? 9.725 0.879 -0.797 1.00 87.56 95 LYS A CA 1
ATOM 773 C C . LYS A 1 95 ? 8.980 0.839 -2.127 1.00 87.56 95 LYS A C 1
ATOM 775 O O . LYS A 1 95 ? 8.758 1.890 -2.721 1.00 87.56 95 LYS A O 1
ATOM 780 N N . THR A 1 96 ? 8.616 -0.344 -2.617 1.00 90.19 96 THR A N 1
ATOM 781 C CA . THR A 1 96 ? 7.931 -0.462 -3.908 1.00 90.19 96 THR A CA 1
ATOM 782 C C . THR A 1 96 ? 6.416 -0.311 -3.741 1.00 90.19 96 THR A C 1
ATOM 784 O O . THR A 1 96 ? 5.861 -0.786 -2.745 1.00 90.19 96 THR A O 1
ATOM 787 N N . PRO A 1 97 ? 5.724 0.332 -4.698 1.00 89.44 97 PRO A N 1
ATOM 788 C CA . PRO A 1 97 ? 4.269 0.393 -4.710 1.00 89.44 97 PRO A CA 1
ATOM 789 C C . PRO A 1 97 ? 3.627 -0.994 -4.699 1.00 89.44 97 PRO A C 1
ATOM 791 O O . PRO A 1 97 ? 2.663 -1.199 -3.967 1.00 89.44 97 PRO A O 1
ATOM 794 N N . ARG A 1 98 ? 4.169 -1.960 -5.456 1.00 89.25 98 ARG A N 1
ATOM 795 C CA . ARG A 1 98 ? 3.628 -3.322 -5.503 1.00 89.25 98 ARG A CA 1
ATOM 796 C C . ARG A 1 98 ? 3.686 -4.019 -4.148 1.00 89.25 98 ARG A C 1
ATOM 798 O O . ARG A 1 98 ? 2.679 -4.588 -3.735 1.00 89.25 98 ARG A O 1
ATOM 805 N N . ASP A 1 99 ? 4.820 -3.947 -3.452 1.00 88.81 99 ASP A N 1
ATOM 806 C CA . ASP A 1 99 ? 4.970 -4.596 -2.146 1.00 88.81 99 ASP A CA 1
ATOM 807 C C . ASP A 1 99 ? 4.076 -3.901 -1.092 1.00 88.81 99 ASP A C 1
ATOM 809 O O . ASP A 1 99 ? 3.411 -4.575 -0.311 1.00 88.81 99 ASP A O 1
ATOM 813 N N . LYS A 1 100 ? 3.947 -2.562 -1.123 1.00 89.56 100 LYS A N 1
ATOM 814 C CA . LYS A 1 100 ? 2.992 -1.834 -0.257 1.00 89.56 100 LYS A CA 1
ATOM 815 C C . LYS A 1 100 ? 1.538 -2.233 -0.526 1.00 89.56 100 LYS A C 1
ATOM 817 O O . LYS A 1 100 ? 0.766 -2.425 0.411 1.00 89.56 100 LYS A O 1
ATOM 822 N N . LEU A 1 101 ? 1.158 -2.358 -1.800 1.00 89.94 101 LEU A N 1
ATOM 823 C CA . LEU A 1 101 ? -0.175 -2.816 -2.189 1.00 89.94 101 LEU A CA 1
ATOM 824 C C . LEU A 1 101 ? -0.419 -4.256 -1.752 1.00 89.94 101 LEU A C 1
ATOM 826 O O . LEU A 1 101 ? -1.546 -4.579 -1.407 1.00 89.94 101 LEU A O 1
ATOM 830 N N . GLN A 1 102 ? 0.606 -5.103 -1.718 1.00 86.69 102 GLN A N 1
ATOM 831 C CA . GLN A 1 102 ? 0.480 -6.472 -1.229 1.00 86.69 102 GLN A CA 1
ATOM 832 C C . GLN A 1 102 ? 0.164 -6.543 0.275 1.00 86.69 102 GLN A C 1
ATOM 834 O O . GLN A 1 102 ? -0.522 -7.469 0.682 1.00 86.69 102 GLN A O 1
ATOM 839 N N . CYS A 1 103 ? 0.580 -5.566 1.088 1.00 85.81 103 CYS A N 1
ATOM 840 C CA . CYS A 1 103 ? 0.160 -5.487 2.496 1.00 85.81 103 CYS A CA 1
ATOM 841 C C . CYS A 1 103 ? -1.327 -5.124 2.654 1.00 85.81 103 CYS A C 1
ATOM 843 O O . CYS A 1 103 ? -1.974 -5.538 3.611 1.00 85.81 103 CYS A O 1
ATOM 845 N N . VAL A 1 104 ? -1.873 -4.317 1.735 1.00 87.19 104 VAL A N 1
ATOM 846 C CA . VAL A 1 104 ? -3.278 -3.858 1.776 1.00 87.19 104 VAL A CA 1
ATOM 847 C C . VAL A 1 104 ? -4.211 -4.871 1.120 1.00 87.19 104 VAL A C 1
ATOM 849 O O . VAL A 1 104 ? -5.315 -5.134 1.597 1.00 87.19 104 VAL A O 1
ATOM 852 N N . LEU A 1 105 ? -3.777 -5.431 -0.003 1.00 84.31 105 LEU A N 1
ATOM 853 C CA . LEU A 1 105 ? -4.465 -6.502 -0.690 1.00 84.31 105 LEU A CA 1
ATOM 854 C C . LEU A 1 105 ? -4.189 -7.776 0.093 1.00 84.31 105 LEU A C 1
ATOM 856 O O . LEU A 1 105 ? -3.130 -8.370 -0.064 1.00 84.31 105 LEU A O 1
ATOM 860 N N . LEU A 1 106 ? -5.161 -8.198 0.900 1.00 64.31 106 LEU A N 1
ATOM 861 C CA . LEU A 1 106 ? -5.208 -9.527 1.505 1.00 64.31 106 LEU A CA 1
ATOM 862 C C . LEU A 1 106 ? -5.162 -10.579 0.381 1.00 64.31 106 LEU A C 1
ATOM 864 O O . LEU A 1 106 ? -6.185 -11.061 -0.098 1.00 64.31 106 LEU A O 1
ATOM 868 N N . ARG A 1 107 ? -3.966 -10.881 -0.131 1.00 53.22 107 ARG A N 1
ATOM 869 C CA . ARG A 1 107 ? -3.753 -11.997 -1.040 1.00 53.22 107 ARG A CA 1
ATOM 870 C C . ARG A 1 107 ? -3.702 -13.238 -0.172 1.00 53.22 107 ARG A C 1
ATOM 872 O O . ARG A 1 107 ? -2.675 -13.546 0.421 1.00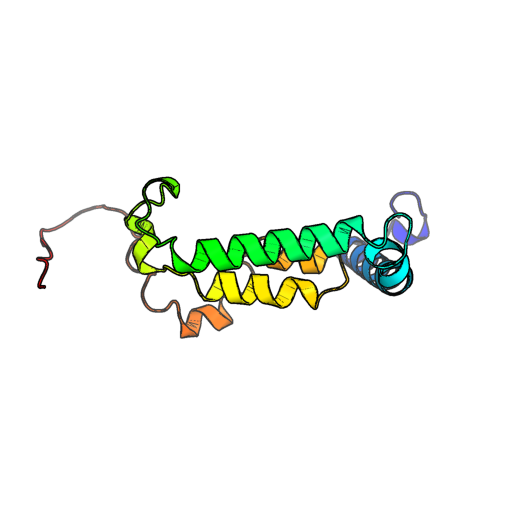 53.22 107 ARG A O 1
ATOM 879 N N . ASP A 1 108 ? -4.779 -14.004 -0.227 1.00 49.81 108 ASP A N 1
ATOM 880 C CA . ASP A 1 108 ? -4.893 -15.368 0.303 1.00 49.81 108 ASP A CA 1
ATOM 881 C C . ASP A 1 108 ? -3.844 -16.361 -0.261 1.00 49.81 108 ASP A C 1
ATOM 883 O O . ASP A 1 108 ? -3.848 -17.538 0.081 1.00 49.81 108 ASP A O 1
ATOM 887 N N . TYR A 1 109 ? -2.921 -15.930 -1.129 1.00 41.91 109 TYR A N 1
ATOM 888 C CA . TYR A 1 109 ? -2.124 -16.813 -1.985 1.00 41.91 109 TYR A CA 1
ATOM 889 C C . TYR A 1 109 ? -0.802 -17.329 -1.399 1.00 41.91 109 TYR A C 1
ATOM 891 O O . TYR A 1 109 ? -0.143 -18.123 -2.060 1.00 41.91 109 TYR A O 1
ATOM 899 N N . HIS A 1 110 ? -0.388 -16.926 -0.194 1.00 42.28 110 HIS A N 1
ATOM 900 C CA . HIS A 1 110 ? 0.841 -17.481 0.407 1.00 42.28 110 HIS A CA 1
ATOM 901 C C . HIS A 1 110 ? 0.820 -17.631 1.935 1.00 42.28 110 HIS A C 1
ATOM 903 O O . HIS A 1 110 ? 1.845 -17.944 2.541 1.00 42.28 110 HIS A O 1
ATOM 909 N N . HIS A 1 111 ? -0.345 -17.456 2.564 1.00 45.19 111 HIS A N 1
ATOM 910 C CA . HIS A 1 111 ? -0.498 -17.557 4.016 1.00 45.19 111 HIS A CA 1
ATOM 911 C C . HIS A 1 111 ? -0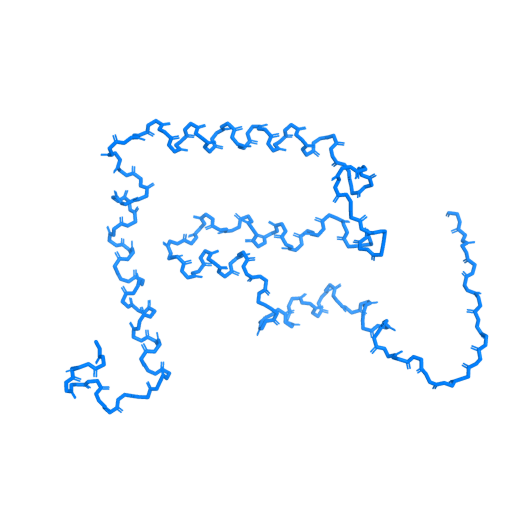.998 -18.941 4.474 1.00 45.19 111 HIS A C 1
ATOM 913 O O . HIS A 1 111 ? -1.385 -19.094 5.626 1.00 45.19 111 HIS A O 1
ATOM 919 N N . GLU A 1 112 ? -0.965 -19.992 3.641 1.00 41.19 112 GLU A N 1
ATOM 920 C CA . GLU A 1 112 ? -1.251 -21.355 4.132 1.00 41.19 112 GLU A CA 1
ATOM 921 C C . GLU A 1 112 ? -0.263 -21.791 5.231 1.00 41.19 112 GLU A C 1
ATOM 923 O O . GLU A 1 112 ? -0.643 -22.527 6.142 1.00 41.19 112 GLU A O 1
ATOM 928 N N . SER A 1 113 ? 0.974 -21.281 5.229 1.00 39.34 113 SER A N 1
ATOM 929 C CA . SER A 1 113 ? 2.000 -21.670 6.207 1.00 39.34 113 SER A CA 1
ATOM 930 C C . SER A 1 113 ? 1.865 -20.976 7.571 1.00 39.34 113 SER A C 1
ATOM 932 O O . SER A 1 113 ? 2.158 -21.598 8.589 1.00 39.34 113 SER A O 1
ATOM 934 N N . LEU A 1 114 ? 1.383 -19.726 7.634 1.00 42.84 114 LEU A N 1
ATOM 935 C CA . LEU A 1 114 ? 1.090 -19.047 8.911 1.00 42.84 114 LEU A CA 1
ATOM 936 C C . LEU A 1 114 ? -0.332 -19.357 9.419 1.00 42.84 114 LEU A C 1
ATOM 938 O O . LEU A 1 114 ? -0.556 -19.405 10.631 1.00 42.84 114 LEU A O 1
ATOM 942 N N . PHE A 1 115 ? -1.283 -19.674 8.528 1.00 41.84 115 PHE A N 1
ATOM 943 C CA . PHE A 1 115 ? -2.600 -20.179 8.931 1.00 41.84 115 PHE A CA 1
ATOM 944 C C . PHE A 1 115 ? -2.568 -21.600 9.493 1.00 41.84 115 PHE A C 1
ATOM 946 O O . PHE A 1 115 ? -3.455 -21.947 10.267 1.00 41.84 115 PHE A O 1
ATOM 953 N N . HIS A 1 116 ? -1.555 -22.422 9.219 1.00 39.00 116 HIS A N 1
ATOM 954 C CA . HIS A 1 116 ? -1.456 -23.721 9.895 1.00 39.00 116 HIS A CA 1
ATOM 955 C C . HIS A 1 116 ? -1.252 -23.600 11.420 1.00 39.00 116 HIS A C 1
ATOM 957 O O . HIS A 1 116 ? -1.587 -24.541 12.143 1.00 39.00 116 HIS A O 1
ATOM 963 N N . GLY A 1 117 ? -0.774 -22.448 11.914 1.00 40.41 117 GLY A N 1
ATOM 964 C CA . GLY A 1 117 ? -0.656 -22.146 13.346 1.00 40.41 117 GLY A CA 1
ATOM 965 C C . GLY A 1 117 ? -1.888 -21.478 13.974 1.00 40.41 117 GLY A C 1
ATOM 966 O O . GLY A 1 117 ? -2.176 -21.726 15.141 1.00 40.41 117 GLY A O 1
ATOM 967 N N . PHE A 1 118 ? -2.648 -20.674 13.218 1.00 44.03 118 PHE A N 1
ATOM 968 C CA . PHE A 1 118 ? -3.785 -19.894 13.752 1.00 44.03 118 PHE A CA 1
ATOM 969 C C . PHE A 1 118 ? -5.170 -20.285 13.196 1.00 44.03 118 PHE A C 1
ATOM 971 O O . PHE A 1 118 ? -6.189 -20.001 13.818 1.00 44.03 118 PHE A O 1
ATOM 978 N N . GLY A 1 119 ? -5.225 -20.986 12.065 1.00 40.19 119 GLY A N 1
ATOM 979 C CA . GLY A 1 119 ? -6.426 -21.306 11.283 1.00 40.19 119 GLY A CA 1
ATOM 980 C C . GLY A 1 119 ? -6.901 -22.760 11.354 1.00 40.19 119 GLY A C 1
ATOM 981 O O . GLY A 1 119 ? -7.824 -23.128 10.634 1.00 40.19 119 GLY A O 1
ATOM 982 N N . LYS A 1 120 ? -6.358 -23.603 12.245 1.00 37.38 120 LYS A N 1
ATOM 983 C CA . LYS A 1 120 ? -6.889 -24.968 12.465 1.00 37.38 120 LYS A CA 1
ATOM 984 C C . LYS A 1 120 ? -8.226 -25.030 13.226 1.00 37.38 120 LYS A C 1
ATOM 986 O O . LYS A 1 120 ? -8.660 -26.123 13.574 1.00 37.38 120 LYS A O 1
ATOM 991 N N . ARG A 1 121 ? -8.906 -23.904 13.483 1.00 39.69 121 ARG A N 1
ATOM 992 C CA . ARG A 1 121 ? -10.219 -23.906 14.164 1.00 39.69 121 ARG A CA 1
ATOM 993 C C . ARG A 1 121 ? -11.442 -23.571 13.306 1.00 39.69 121 ARG A C 1
ATOM 995 O O . ARG A 1 121 ? -12.544 -23.795 13.790 1.00 39.69 121 ARG A O 1
ATOM 1002 N N . HIS A 1 122 ? -11.307 -23.125 12.053 1.00 41.03 122 HIS A N 1
ATOM 1003 C CA . HIS A 1 122 ? -12.472 -22.593 11.318 1.00 41.03 122 HIS A CA 1
ATOM 1004 C C . HIS A 1 122 ? -12.689 -23.100 9.883 1.00 41.03 122 HIS A C 1
ATOM 1006 O O . HIS A 1 122 ? -13.483 -22.524 9.146 1.00 41.03 122 HIS A O 1
ATOM 1012 N N . THR A 1 123 ? -12.140 -24.257 9.506 1.00 36.53 123 THR A N 1
ATOM 1013 C CA . THR A 1 123 ? -12.657 -25.005 8.338 1.00 36.53 123 THR A CA 1
ATOM 1014 C C . THR A 1 123 ? -14.002 -25.707 8.603 1.00 36.53 123 THR A C 1
ATOM 1016 O O . THR A 1 123 ? -14.556 -26.310 7.690 1.00 36.53 123 THR A O 1
ATOM 1019 N N . CYS A 1 124 ? -14.589 -25.594 9.804 1.00 35.19 124 CYS A N 1
ATOM 1020 C CA . CYS A 1 124 ? -15.829 -26.301 10.161 1.00 35.19 124 CYS A CA 1
ATOM 1021 C C . CYS A 1 124 ? -17.137 -25.659 9.635 1.00 35.19 124 CYS A C 1
ATOM 1023 O O . CYS A 1 124 ? -18.159 -26.330 9.604 1.00 35.19 124 CYS A O 1
ATOM 1025 N N . CYS A 1 125 ? -17.156 -24.401 9.172 1.00 34.28 125 CYS A N 1
ATOM 1026 C CA . CYS A 1 125 ? -18.430 -23.737 8.810 1.00 34.28 125 CYS A CA 1
ATOM 1027 C C . CYS A 1 125 ? -18.675 -23.543 7.303 1.00 34.28 125 CYS A C 1
ATOM 1029 O O . CYS A 1 125 ? -19.543 -22.762 6.918 1.00 34.28 125 CYS A O 1
ATOM 1031 N N . ARG A 1 126 ? -17.941 -24.243 6.428 1.00 32.47 126 ARG A N 1
ATOM 1032 C CA . ARG A 1 126 ? -18.159 -24.195 4.966 1.00 32.47 126 ARG A CA 1
ATOM 1033 C C . ARG A 1 126 ? -18.389 -25.570 4.333 1.00 32.47 126 ARG A C 1
ATOM 1035 O O . ARG A 1 126 ? -17.963 -25.815 3.210 1.00 32.47 126 ARG A O 1
ATOM 1042 N N . GLN A 1 127 ? -19.118 -26.450 5.016 1.00 29.89 127 GLN A N 1
ATOM 1043 C CA . GLN A 1 127 ? -19.831 -27.534 4.340 1.00 29.89 127 GLN A CA 1
ATOM 1044 C C . GLN A 1 127 ? -21.331 -27.351 4.547 1.00 29.89 127 GLN A C 1
ATOM 1046 O O . GLN A 1 127 ? -21.877 -27.481 5.635 1.00 29.89 127 GLN A O 1
ATOM 1051 N N . SER A 1 128 ? -21.933 -26.941 3.439 1.00 31.86 128 SER A N 1
ATOM 1052 C CA . SER A 1 128 ? -23.344 -26.943 3.100 1.00 31.86 128 SER A CA 1
ATOM 1053 C C . SER A 1 128 ? -24.152 -28.049 3.772 1.00 31.86 128 SER A C 1
ATOM 1055 O O . SER A 1 128 ? -23.923 -29.235 3.543 1.00 31.86 128 SER A O 1
ATOM 1057 N N . ASP A 1 129 ? -25.157 -27.594 4.510 1.00 38.00 129 ASP A N 1
ATOM 1058 C CA . ASP A 1 129 ? -26.534 -28.075 4.495 1.00 38.00 129 ASP A CA 1
ATOM 1059 C C . ASP A 1 129 ? -26.850 -29.038 3.331 1.00 38.00 129 ASP A C 1
ATOM 1061 O O . ASP A 1 129 ? -27.044 -28.639 2.179 1.00 38.00 129 ASP A O 1
ATOM 1065 N N . SER A 1 130 ? -26.853 -30.336 3.634 1.00 36.97 130 SER A N 1
ATOM 1066 C CA . SER A 1 130 ? -27.594 -31.369 2.911 1.00 36.97 130 SER A CA 1
ATOM 1067 C C . SER A 1 130 ? -27.663 -32.629 3.771 1.00 36.97 130 SER A C 1
ATOM 1069 O O . SER A 1 130 ? -26.757 -33.455 3.765 1.00 36.97 130 SER A O 1
ATOM 1071 N N . ARG A 1 131 ? -28.816 -32.778 4.434 1.00 36.56 131 ARG A N 1
ATOM 1072 C CA . ARG A 1 131 ? -29.323 -33.956 5.162 1.00 36.56 131 ARG A CA 1
ATOM 1073 C C . ARG A 1 131 ? -28.746 -34.227 6.559 1.00 36.56 131 ARG A C 1
ATOM 1075 O O . ARG A 1 131 ? -27.564 -34.468 6.737 1.00 36.56 131 ARG A O 1
ATOM 1082 N N . ALA A 1 132 ? -29.715 -34.399 7.463 1.00 35.12 132 ALA A N 1
ATOM 1083 C CA . ALA A 1 132 ? -29.688 -35.093 8.751 1.00 35.12 132 ALA A CA 1
ATOM 1084 C C . ALA A 1 132 ? -29.389 -34.254 10.007 1.00 35.12 132 ALA A C 1
ATOM 1086 O O . ALA A 1 132 ? -28.263 -33.858 10.263 1.00 35.12 132 ALA A O 1
ATOM 1087 N N . GLY A 1 133 ? -30.422 -34.159 10.855 1.00 31.20 133 GLY A N 1
ATOM 1088 C CA . GLY A 1 133 ? -30.279 -34.374 12.296 1.00 31.20 133 GLY A CA 1
ATOM 1089 C C . GLY A 1 133 ? -30.027 -33.138 13.154 1.00 31.20 133 GLY A C 1
ATOM 1090 O O . GLY A 1 133 ? -29.020 -32.461 13.019 1.00 31.20 133 GLY A O 1
ATOM 1091 N N . LEU A 1 134 ? -30.953 -32.902 14.085 1.00 39.81 134 LEU A N 1
ATOM 1092 C CA . LEU A 1 134 ? -30.846 -32.003 15.234 1.00 39.81 134 LEU A CA 1
ATOM 1093 C C . LEU A 1 134 ? -29.440 -31.987 15.865 1.00 39.81 134 LEU A C 1
ATOM 1095 O O . LEU A 1 134 ? -28.953 -33.048 16.235 1.00 39.81 134 LEU A O 1
ATOM 1099 N N . GLN A 1 135 ? -28.917 -30.798 16.186 1.00 30.86 135 GLN A N 1
ATOM 1100 C CA . GLN A 1 135 ? -28.523 -30.496 17.570 1.00 30.86 135 GLN A CA 1
ATOM 1101 C C . GLN A 1 135 ? -28.410 -28.979 17.793 1.00 30.86 135 GLN A C 1
ATOM 1103 O O . GLN A 1 135 ? -27.618 -28.284 17.163 1.00 30.86 135 GLN A O 1
ATOM 1108 N N . VAL A 1 136 ? -29.231 -28.472 18.709 1.00 34.25 136 VAL A N 1
ATOM 1109 C CA . VAL A 1 136 ? -29.172 -27.109 19.246 1.00 34.25 136 VAL A CA 1
ATOM 1110 C C . VAL A 1 136 ? -27.963 -27.025 20.180 1.00 34.25 136 VAL A C 1
ATOM 1112 O O . VAL A 1 136 ? -27.921 -27.734 21.184 1.00 34.25 136 VAL A O 1
ATOM 1115 N N . CYS A 1 137 ? -26.986 -26.169 19.876 1.00 31.66 137 CYS A N 1
ATOM 1116 C CA . CYS A 1 137 ? -25.903 -25.854 20.809 1.00 31.66 137 CYS A CA 1
ATOM 1117 C C . CYS A 1 137 ? -26.346 -24.700 21.719 1.00 31.66 137 CYS A C 1
ATOM 1119 O O . CYS A 1 137 ? -26.480 -23.559 21.280 1.00 31.66 137 CYS A O 1
ATOM 1121 N N . HIS A 1 138 ? -26.613 -25.033 22.981 1.00 28.84 138 HIS A N 1
ATOM 1122 C CA . HIS A 1 138 ? -26.898 -24.093 24.060 1.00 28.84 138 HIS A CA 1
ATOM 1123 C C . HIS A 1 138 ? -25.678 -23.209 24.369 1.00 28.84 138 HIS A C 1
ATOM 1125 O O . HIS A 1 138 ? -24.561 -23.709 24.484 1.00 28.84 138 HIS A O 1
ATOM 1131 N N . ASN A 1 139 ? -25.926 -21.910 24.566 1.00 32.50 139 ASN A N 1
ATOM 1132 C CA . ASN A 1 139 ? -25.029 -21.004 25.287 1.00 32.50 139 ASN A CA 1
ATOM 1133 C C . ASN A 1 139 ? -24.839 -21.493 26.729 1.00 32.50 139 ASN A C 1
ATOM 1135 O O . ASN A 1 139 ? -25.828 -21.849 27.373 1.00 32.50 139 ASN A O 1
ATOM 1139 N N . GLN A 1 140 ? -23.615 -21.399 27.244 1.00 30.55 140 GLN A N 1
ATOM 1140 C CA . GLN A 1 140 ? -23.351 -21.241 28.674 1.00 30.55 140 GLN A CA 1
ATOM 1141 C C . GLN A 1 140 ? -22.331 -20.108 28.852 1.00 30.55 140 GLN A C 1
ATOM 1143 O O . GLN A 1 140 ? -21.215 -20.213 28.349 1.00 30.55 140 GLN A O 1
ATOM 1148 N N . ASP A 1 141 ? -22.851 -19.032 29.451 1.00 31.89 141 ASP A N 1
ATOM 1149 C CA . ASP A 1 141 ? -22.274 -17.965 30.291 1.00 31.89 141 ASP A CA 1
ATOM 1150 C C . ASP A 1 141 ? -20.812 -17.515 30.112 1.00 31.89 141 ASP A C 1
ATOM 1152 O O . ASP A 1 141 ? -19.874 -18.307 30.351 1.00 31.89 141 ASP A O 1
#

pLDDT: mean 72.99, std 22.07, range [28.84, 96.44]

Organism: NCBI:txid300111